Protein AF-A0A935BNU2-F1 (afdb_monomer_lite)

Sequence (116 aa):
MRRWRAWIPAIPSDRIGISMIDWAEREGVLKKGGTTIEATSGNTGIGLALVAAVRGYKCIFVLTEKASTEKVRYLKGLGADIVVCPAAAKPARLTTTLQPQNASLRKPQILLSRSI

Foldseek 3Di:
DCVCVVVQDPDPLLVVLVVVVVVCVVVVLADQQAEEEEEDLDCNLVSNLQVCLVRNYEYEYEYEPPRDPVVVVNSVVSVYHYHYDYPPDDPPPPPPDPPDDDDDPPDRSYDYDDDD

pLDDT: mean 73.92, std 19.52, range [28.72, 93.25]

Structure (mmCIF, N/CA/C/O backbone):
data_AF-A0A935BNU2-F1
#
_entry.id   AF-A0A935BNU2-F1
#
loop_
_atom_site.group_PDB
_atom_site.id
_atom_site.type_symbol
_atom_site.label_atom_id
_atom_site.label_alt_id
_atom_site.label_comp_id
_atom_site.label_asym_id
_atom_site.label_entity_id
_atom_site.label_seq_id
_atom_site.pdbx_PDB_ins_code
_atom_site.Cartn_x
_atom_site.Cartn_y
_atom_site.Cartn_z
_atom_site.occupancy
_atom_site.B_iso_or_equiv
_atom_site.auth_seq_id
_atom_site.auth_comp_id
_atom_site.auth_asym_id
_atom_site.auth_atom_id
_atom_site.pdbx_PDB_model_num
ATOM 1 N N . MET A 1 1 ? -6.380 5.181 21.228 1.00 46.03 1 MET A N 1
ATOM 2 C CA . MET A 1 1 ? -5.821 4.166 20.301 1.00 46.03 1 MET A CA 1
ATOM 3 C C . MET A 1 1 ? -4.625 4.742 19.529 1.00 46.03 1 MET A C 1
ATOM 5 O O . MET A 1 1 ? -4.833 5.391 18.518 1.00 46.03 1 MET A O 1
ATOM 9 N N . ARG A 1 2 ? -3.376 4.595 20.010 1.00 52.56 2 ARG A N 1
ATOM 10 C CA . ARG A 1 2 ? -2.149 4.998 19.262 1.00 52.56 2 ARG A CA 1
ATOM 11 C C . ARG A 1 2 ? -0.937 4.062 19.461 1.00 52.56 2 ARG A C 1
ATOM 13 O O . ARG A 1 2 ? 0.124 4.319 18.902 1.00 52.56 2 ARG A O 1
ATOM 20 N N . ARG A 1 3 ? -1.088 2.961 20.213 1.00 56.75 3 ARG A N 1
ATOM 21 C CA . ARG A 1 3 ? 0.022 2.110 20.700 1.00 56.75 3 ARG A CA 1
ATOM 22 C C . ARG A 1 3 ? 0.845 1.441 19.587 1.00 56.75 3 ARG A C 1
ATOM 24 O O . ARG A 1 3 ? 2.023 1.184 19.777 1.00 56.75 3 ARG A O 1
ATOM 31 N N . TRP A 1 4 ? 0.259 1.225 18.413 1.00 65.38 4 TRP A N 1
ATOM 32 C CA . TRP A 1 4 ? 0.903 0.573 17.267 1.00 65.38 4 TRP A CA 1
ATOM 33 C C . TRP A 1 4 ? 1.964 1.408 16.530 1.00 65.38 4 TRP A C 1
ATOM 35 O O . TRP A 1 4 ? 2.826 0.839 15.873 1.00 65.38 4 TRP A O 1
ATOM 45 N N . ARG A 1 5 ? 1.962 2.747 16.653 1.00 63.31 5 ARG A N 1
ATOM 46 C CA . ARG A 1 5 ? 2.889 3.615 15.899 1.00 63.31 5 ARG A CA 1
ATOM 47 C C . ARG A 1 5 ? 4.328 3.476 16.389 1.00 63.31 5 ARG A C 1
ATOM 49 O O . ARG A 1 5 ? 5.242 3.765 15.637 1.00 63.31 5 ARG A O 1
ATOM 56 N N . ALA A 1 6 ? 4.505 3.032 17.632 1.00 61.31 6 ALA A N 1
ATOM 57 C CA . ALA A 1 6 ? 5.809 2.774 18.227 1.00 61.31 6 ALA A CA 1
ATOM 58 C C . ALA A 1 6 ? 6.445 1.453 17.750 1.00 61.31 6 ALA A C 1
ATOM 60 O O . ALA A 1 6 ? 7.633 1.256 17.967 1.00 61.31 6 ALA A O 1
ATOM 61 N N . TRP A 1 7 ? 5.667 0.559 17.124 1.00 61.22 7 TRP A N 1
ATOM 62 C CA . TRP A 1 7 ? 6.123 -0.766 16.680 1.00 61.22 7 TRP A CA 1
ATOM 63 C C . TRP A 1 7 ? 6.452 -0.836 15.188 1.00 61.22 7 TRP A C 1
ATOM 65 O O . TRP A 1 7 ? 7.122 -1.768 14.755 1.00 61.22 7 TRP A O 1
ATOM 75 N N . ILE A 1 8 ? 5.989 0.137 14.402 1.00 60.75 8 ILE A N 1
ATOM 76 C CA . ILE A 1 8 ? 6.369 0.260 12.998 1.00 60.75 8 ILE A CA 1
ATOM 77 C C . ILE A 1 8 ? 7.779 0.878 12.950 1.00 60.75 8 ILE A C 1
ATOM 79 O O . ILE A 1 8 ? 7.966 1.957 13.524 1.00 60.75 8 ILE A O 1
ATOM 83 N N . PRO A 1 9 ? 8.772 0.206 12.336 1.00 58.66 9 PRO A N 1
ATOM 84 C CA . PRO A 1 9 ? 10.153 0.673 12.336 1.00 58.66 9 PRO A CA 1
ATOM 85 C C . PRO A 1 9 ? 10.297 2.083 11.741 1.00 58.66 9 PRO A C 1
ATOM 87 O O . PRO A 1 9 ? 9.528 2.542 10.906 1.00 58.66 9 PRO A O 1
ATOM 90 N N . ALA A 1 10 ? 11.303 2.825 12.202 1.00 56.97 10 ALA A N 1
ATOM 91 C CA . ALA A 1 10 ? 11.465 4.243 11.881 1.00 56.97 10 ALA A CA 1
ATOM 92 C C . ALA A 1 10 ? 12.119 4.506 10.509 1.00 56.97 10 ALA A C 1
ATOM 94 O O . ALA A 1 10 ? 12.803 5.521 10.352 1.00 56.97 10 ALA A O 1
ATOM 95 N N . ILE A 1 11 ? 11.931 3.630 9.515 1.00 61.97 11 ILE A N 1
ATOM 96 C CA . ILE A 1 11 ? 12.411 3.927 8.162 1.00 61.97 11 ILE A CA 1
ATOM 97 C C . ILE A 1 11 ? 11.546 5.050 7.555 1.00 61.97 11 ILE A C 1
ATOM 99 O O . ILE A 1 11 ? 10.332 5.071 7.769 1.00 61.97 11 ILE A O 1
ATOM 103 N N . PRO A 1 12 ? 12.122 6.019 6.815 1.00 67.25 12 PRO A N 1
ATOM 104 C CA . PRO A 1 12 ? 11.384 7.194 6.335 1.00 67.25 12 PRO A CA 1
ATOM 105 C C . PRO A 1 12 ? 10.088 6.866 5.579 1.00 67.25 12 PRO A C 1
ATOM 107 O O . PRO A 1 12 ? 9.089 7.571 5.721 1.00 67.25 12 PRO A O 1
ATOM 110 N N . SER A 1 13 ? 10.073 5.763 4.829 1.00 74.69 13 SER A N 1
ATOM 111 C CA . SER A 1 13 ? 8.911 5.312 4.060 1.00 74.69 13 SER A CA 1
ATOM 112 C C . SER A 1 13 ? 7.717 4.885 4.916 1.00 74.69 13 SER A C 1
ATOM 114 O O . SER A 1 13 ? 6.575 5.058 4.490 1.00 74.69 13 SER A O 1
ATOM 116 N N . ASP A 1 14 ? 7.944 4.416 6.140 1.00 77.50 14 ASP A N 1
ATOM 117 C CA . ASP A 1 14 ? 6.864 4.007 7.041 1.00 77.50 14 ASP A CA 1
ATOM 118 C C . ASP A 1 14 ? 6.091 5.226 7.557 1.00 77.50 14 ASP A C 1
ATOM 120 O O . ASP A 1 14 ? 4.862 5.214 7.661 1.00 77.50 14 ASP A O 1
ATOM 124 N N . ARG A 1 15 ? 6.798 6.339 7.791 1.00 82.88 15 ARG A N 1
ATOM 125 C CA . ARG A 1 15 ? 6.182 7.620 8.175 1.00 82.88 15 ARG A CA 1
ATOM 126 C C . ARG A 1 15 ? 5.316 8.194 7.055 1.00 82.88 15 ARG A C 1
ATOM 128 O O . ARG A 1 15 ? 4.264 8.772 7.339 1.00 82.88 15 ARG A O 1
ATOM 135 N N . ILE A 1 16 ? 5.740 8.010 5.803 1.00 84.75 16 ILE A N 1
ATOM 136 C CA . ILE A 1 16 ? 4.973 8.418 4.620 1.00 84.75 16 ILE A CA 1
ATOM 137 C C . ILE A 1 16 ? 3.675 7.606 4.542 1.00 84.75 16 ILE A C 1
ATOM 139 O O . ILE A 1 16 ? 2.599 8.199 4.484 1.00 84.75 16 ILE A O 1
ATOM 143 N N . GLY A 1 17 ? 3.757 6.274 4.655 1.00 86.50 17 GLY A N 1
ATOM 144 C CA . GLY A 1 17 ? 2.578 5.401 4.644 1.00 86.50 17 GLY A CA 1
ATOM 145 C C . GLY A 1 17 ? 1.563 5.754 5.738 1.00 86.50 17 GLY A C 1
ATOM 146 O O . GLY A 1 17 ? 0.367 5.854 5.465 1.00 86.50 17 GLY A O 1
ATOM 147 N N . ILE A 1 18 ? 2.034 6.029 6.962 1.00 90.00 18 ILE A N 1
ATOM 148 C CA . ILE A 1 18 ? 1.166 6.466 8.070 1.00 90.00 18 ILE A CA 1
ATOM 149 C C . ILE A 1 18 ? 0.462 7.779 7.719 1.00 90.00 18 ILE A C 1
ATOM 151 O O . ILE A 1 18 ? -0.749 7.882 7.900 1.00 90.00 18 ILE A O 1
ATOM 155 N N . SER A 1 19 ? 1.208 8.763 7.215 1.00 89.69 19 SER A N 1
ATOM 156 C CA . SER A 1 19 ? 0.680 10.105 6.942 1.00 89.69 19 SER A CA 1
ATOM 157 C C . SER A 1 19 ? -0.343 10.103 5.804 1.00 89.69 19 SER A C 1
ATOM 159 O O . SER A 1 19 ? -1.372 10.768 5.907 1.00 89.69 19 SER A O 1
ATOM 161 N N . MET A 1 20 ? -0.102 9.319 4.748 1.00 88.94 20 MET A N 1
ATOM 162 C CA . MET A 1 20 ? -1.027 9.185 3.616 1.00 88.94 20 MET A CA 1
ATOM 163 C C . MET A 1 20 ? -2.353 8.548 4.034 1.00 88.94 20 MET A C 1
ATOM 165 O O . MET A 1 20 ? -3.419 9.050 3.680 1.00 88.94 20 MET A O 1
ATOM 169 N N . ILE A 1 21 ? -2.293 7.463 4.812 1.00 90.44 21 ILE A N 1
ATOM 170 C CA . ILE A 1 21 ? -3.495 6.779 5.302 1.00 90.44 21 ILE A CA 1
ATOM 171 C C . ILE A 1 21 ? -4.240 7.647 6.318 1.00 90.44 21 ILE A C 1
ATOM 173 O O . ILE A 1 21 ? -5.457 7.757 6.228 1.00 90.44 21 ILE A O 1
ATOM 177 N N . ASP A 1 22 ? -3.532 8.309 7.239 1.00 91.94 22 ASP A N 1
ATOM 178 C CA . ASP A 1 22 ? -4.143 9.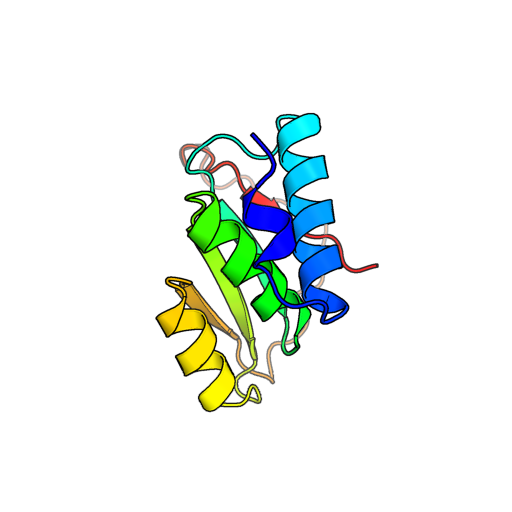235 8.202 1.00 91.94 22 ASP A CA 1
ATOM 179 C C . ASP A 1 22 ? -4.902 10.365 7.498 1.00 91.94 22 ASP A C 1
ATOM 181 O O . ASP A 1 22 ? -6.027 10.688 7.878 1.00 91.94 22 ASP A O 1
ATOM 185 N N . TRP A 1 23 ? -4.289 10.968 6.475 1.00 92.81 23 TRP A N 1
ATOM 186 C CA . TRP A 1 23 ? -4.942 11.999 5.678 1.00 92.81 23 TRP A CA 1
ATOM 187 C C . TRP A 1 23 ? -6.178 11.435 4.972 1.00 92.81 23 TRP A C 1
ATOM 189 O O . TRP A 1 23 ? -7.259 12.004 5.088 1.00 92.81 23 TRP A O 1
ATOM 199 N N . ALA A 1 24 ? -6.059 10.281 4.311 1.00 89.38 24 ALA A N 1
ATOM 200 C CA . ALA A 1 24 ? -7.170 9.691 3.571 1.00 89.38 24 ALA A CA 1
ATOM 201 C C . ALA A 1 24 ? -8.346 9.270 4.469 1.00 89.38 24 ALA A C 1
ATOM 203 O O . ALA A 1 24 ? -9.502 9.402 4.065 1.00 89.38 24 ALA A O 1
ATOM 204 N N . GLU A 1 25 ? -8.065 8.789 5.681 1.00 90.81 25 GLU A N 1
ATOM 205 C CA . GLU A 1 25 ? -9.078 8.523 6.708 1.00 90.81 25 GLU A CA 1
ATOM 206 C C . GLU A 1 25 ? -9.748 9.820 7.173 1.00 90.81 25 GLU A C 1
ATOM 208 O O . GLU A 1 25 ? -10.975 9.87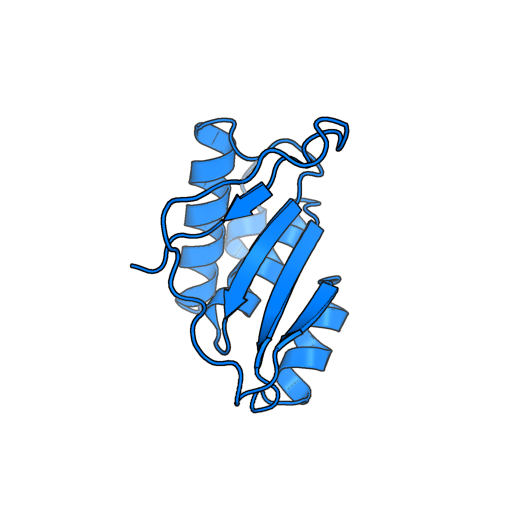8 7.260 1.00 90.81 25 GLU A O 1
ATOM 213 N N . ARG A 1 26 ? -8.959 10.873 7.440 1.00 93.19 26 ARG A N 1
ATOM 214 C CA . ARG A 1 26 ? -9.466 12.173 7.911 1.00 93.19 26 ARG A CA 1
ATOM 215 C C . ARG A 1 26 ? -10.382 12.840 6.891 1.00 93.19 26 ARG A C 1
ATOM 217 O O . ARG A 1 26 ? -11.425 13.362 7.266 1.00 93.19 26 ARG A O 1
ATOM 224 N N . GLU A 1 27 ? -10.005 12.803 5.619 1.00 91.31 27 GLU A N 1
ATOM 225 C CA . GLU A 1 27 ? -10.800 13.368 4.524 1.00 91.31 27 GLU A CA 1
ATOM 226 C C . GLU A 1 27 ? -11.970 12.447 4.110 1.00 91.31 27 GLU A C 1
ATOM 228 O O . GLU A 1 27 ? -12.726 12.762 3.193 1.00 91.31 27 GLU A O 1
ATOM 233 N N . GLY A 1 28 ? -12.124 11.275 4.743 1.00 89.19 28 GLY A N 1
ATOM 234 C CA . GLY A 1 28 ? -13.181 10.305 4.430 1.00 89.19 28 GLY A CA 1
ATOM 235 C C . GLY A 1 28 ? -13.030 9.619 3.065 1.00 89.19 28 GLY A C 1
ATOM 236 O O . GLY A 1 28 ? -13.920 8.874 2.636 1.00 89.19 28 GLY A O 1
ATOM 237 N N . VAL A 1 29 ? -11.900 9.842 2.387 1.00 91.31 29 VAL A N 1
ATOM 238 C CA . VAL A 1 29 ? -11.570 9.266 1.077 1.00 91.31 29 VAL A CA 1
ATOM 239 C C . VAL A 1 29 ? -11.232 7.785 1.200 1.00 91.31 29 VAL A C 1
ATOM 241 O O . VAL A 1 29 ? -11.476 7.041 0.255 1.00 91.31 29 VAL A O 1
ATOM 244 N N . LEU A 1 30 ? -10.749 7.333 2.357 1.00 88.19 30 LEU A N 1
ATOM 245 C CA . LEU A 1 30 ? -10.536 5.922 2.659 1.00 88.19 30 LEU A CA 1
ATOM 246 C C . LEU A 1 30 ? -11.466 5.484 3.795 1.00 88.19 30 LEU A C 1
ATOM 248 O O . LEU A 1 30 ? -11.342 5.930 4.932 1.00 88.19 30 LEU A O 1
ATOM 252 N N . LYS A 1 31 ? -12.413 4.599 3.478 1.00 89.56 31 LYS A N 1
ATOM 253 C CA . LYS A 1 31 ? -13.298 3.968 4.468 1.00 89.56 31 LYS A CA 1
ATOM 254 C C . LYS A 1 31 ? -12.707 2.654 4.959 1.00 89.56 31 LYS A C 1
ATOM 256 O O . LYS A 1 31 ? -11.902 2.034 4.269 1.00 89.56 31 LYS A O 1
ATOM 261 N N . LYS A 1 32 ? -13.159 2.196 6.129 1.00 87.38 32 LYS A N 1
ATOM 262 C CA . LYS A 1 32 ? -12.775 0.907 6.725 1.00 87.38 32 LYS A CA 1
ATOM 263 C C . LYS A 1 32 ? -12.927 -0.240 5.716 1.00 87.38 32 LYS A C 1
ATOM 265 O O . LYS A 1 32 ? -13.986 -0.386 5.111 1.00 87.38 32 LYS A O 1
ATOM 270 N N . GLY A 1 33 ? -11.875 -1.044 5.545 1.00 89.06 33 GLY A N 1
ATOM 271 C CA . GLY A 1 33 ? -11.842 -2.130 4.555 1.00 89.06 33 GLY A CA 1
ATOM 272 C C . GLY A 1 33 ? -11.696 -1.667 3.099 1.00 89.06 33 GLY A C 1
ATOM 273 O O . GLY A 1 33 ? -11.804 -2.485 2.185 1.00 89.06 33 GLY A O 1
ATOM 274 N N . GLY A 1 34 ? -11.469 -0.370 2.876 1.00 90.62 34 GLY A N 1
ATOM 275 C CA . GLY A 1 34 ? -11.199 0.218 1.569 1.00 90.62 34 GLY A CA 1
ATOM 276 C C . GLY A 1 34 ? -9.903 -0.290 0.940 1.00 90.62 34 GLY A C 1
ATOM 277 O O . GLY A 1 34 ? -9.153 -1.071 1.534 1.00 90.62 34 GLY A O 1
ATOM 278 N N . THR A 1 35 ? -9.658 0.135 -0.297 1.00 91.50 35 THR A N 1
ATOM 279 C CA . THR A 1 35 ? -8.520 -0.329 -1.096 1.00 91.50 35 THR A CA 1
ATOM 280 C C . THR A 1 35 ? -7.646 0.842 -1.508 1.00 91.50 35 THR A C 1
ATOM 282 O O . THR A 1 35 ? -8.125 1.814 -2.094 1.00 91.50 35 THR A O 1
ATOM 285 N N . THR A 1 36 ? -6.355 0.737 -1.221 1.00 89.50 36 THR A N 1
ATOM 286 C CA . THR A 1 36 ? -5.343 1.665 -1.717 1.00 89.50 36 THR A CA 1
ATOM 287 C C . THR A 1 36 ? -4.673 1.071 -2.946 1.00 89.50 36 THR A C 1
ATOM 289 O O . THR A 1 36 ? -4.428 -0.135 -3.021 1.00 89.50 36 THR A O 1
ATOM 292 N N . ILE A 1 37 ? -4.413 1.921 -3.936 1.00 89.88 37 ILE A N 1
ATOM 293 C CA . ILE A 1 37 ? -3.718 1.526 -5.158 1.00 89.88 37 ILE A CA 1
ATOM 294 C C . ILE A 1 37 ? -2.520 2.446 -5.319 1.00 89.88 37 ILE A C 1
ATOM 296 O O . ILE A 1 37 ? -2.686 3.666 -5.325 1.00 89.88 37 ILE A O 1
ATOM 300 N N . GLU A 1 38 ? -1.329 1.864 -5.446 1.00 87.12 38 GLU A N 1
ATOM 301 C CA . GLU A 1 38 ? -0.105 2.643 -5.606 1.00 87.12 38 GLU A CA 1
ATOM 302 C C . GLU A 1 38 ? 0.821 2.064 -6.674 1.00 87.12 38 GLU A C 1
ATOM 304 O O . GLU A 1 38 ? 1.099 0.864 -6.703 1.00 87.12 38 GLU A O 1
ATOM 309 N N . ALA A 1 39 ? 1.335 2.936 -7.539 1.00 84.69 39 ALA A N 1
ATOM 310 C CA . ALA A 1 39 ? 2.380 2.581 -8.489 1.00 84.69 39 ALA A CA 1
ATOM 311 C C . ALA A 1 39 ? 3.741 2.859 -7.852 1.00 84.69 39 ALA A C 1
ATOM 313 O O . ALA A 1 39 ? 4.068 3.995 -7.516 1.00 84.69 39 ALA A O 1
ATOM 314 N N . THR A 1 40 ? 4.551 1.824 -7.651 1.00 79.38 40 THR A N 1
ATOM 315 C CA . THR A 1 40 ? 5.833 1.988 -6.959 1.00 79.38 40 THR A CA 1
ATOM 316 C C . THR A 1 40 ? 6.844 0.939 -7.392 1.00 79.38 40 THR A C 1
ATOM 318 O O . THR A 1 40 ? 6.507 -0.087 -7.958 1.00 79.38 40 THR A O 1
ATOM 321 N N . SER A 1 41 ? 8.121 1.193 -7.155 1.00 65.88 41 SER A N 1
ATOM 322 C CA . SER A 1 41 ? 9.208 0.209 -7.287 1.00 65.88 41 SER A CA 1
ATOM 323 C C . SER A 1 41 ? 10.116 0.207 -6.046 1.00 65.88 41 SER A C 1
ATOM 325 O O . SER A 1 41 ? 11.130 -0.505 -5.977 1.00 65.88 41 SER A O 1
ATOM 327 N N . GLY A 1 42 ? 9.751 1.018 -5.046 1.00 69.69 42 GLY A N 1
ATOM 328 C CA . GLY A 1 42 ? 10.588 1.403 -3.918 1.00 69.69 42 GLY A CA 1
ATOM 329 C C . GLY A 1 42 ? 9.921 1.206 -2.559 1.00 69.69 42 GLY A C 1
ATOM 330 O O . GLY A 1 42 ? 8.867 0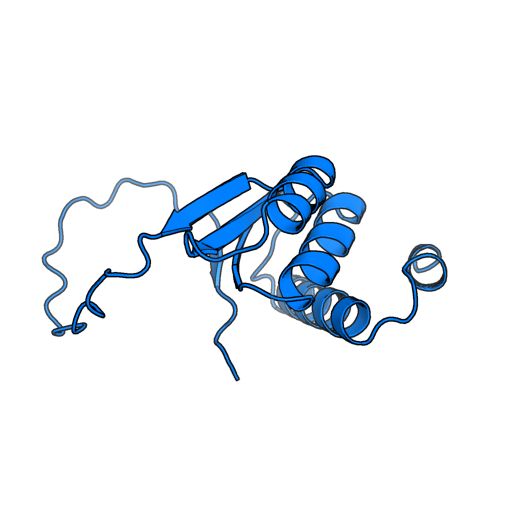.588 -2.426 1.00 69.69 42 GLY A O 1
ATOM 331 N N . ASN A 1 43 ? 10.569 1.752 -1.532 1.00 80.38 43 ASN A N 1
ATOM 332 C CA . ASN A 1 43 ? 10.229 1.519 -0.127 1.00 80.38 43 ASN A CA 1
ATOM 333 C C . ASN A 1 43 ? 8.901 2.165 0.300 1.00 80.38 43 ASN A C 1
ATOM 335 O O . ASN A 1 43 ? 8.305 1.739 1.285 1.00 80.38 43 ASN A O 1
ATOM 339 N N . THR A 1 44 ? 8.387 3.138 -0.459 1.00 81.19 44 THR A N 1
ATOM 340 C CA . THR A 1 44 ? 7.064 3.740 -0.219 1.00 81.19 44 THR A CA 1
ATOM 341 C C . THR A 1 44 ? 5.950 2.694 -0.259 1.00 81.19 44 THR A C 1
ATOM 343 O O . THR A 1 44 ? 5.069 2.711 0.598 1.00 81.19 44 THR A O 1
ATOM 346 N N . GLY A 1 45 ? 6.028 1.729 -1.184 1.00 84.88 45 GLY A N 1
ATOM 347 C CA . GLY A 1 45 ? 5.075 0.619 -1.234 1.00 84.88 45 GLY A CA 1
ATOM 348 C C . GLY A 1 45 ? 5.114 -0.252 0.016 1.00 84.88 45 GLY A C 1
ATOM 349 O O . GLY A 1 45 ? 4.073 -0.659 0.517 1.00 84.88 45 GLY A O 1
ATOM 350 N N . ILE A 1 46 ? 6.309 -0.476 0.565 1.00 87.88 46 ILE A N 1
ATOM 351 C CA . ILE A 1 46 ? 6.508 -1.273 1.781 1.00 87.88 46 ILE A CA 1
ATOM 352 C C . ILE A 1 46 ? 5.855 -0.592 2.988 1.00 87.88 46 ILE A C 1
ATOM 354 O O . ILE A 1 46 ? 5.053 -1.222 3.676 1.00 87.88 46 ILE A O 1
ATOM 358 N N . GLY A 1 47 ? 6.131 0.697 3.200 1.00 88.75 47 GLY A N 1
ATOM 359 C CA . GLY A 1 47 ? 5.542 1.442 4.315 1.00 88.75 47 GLY A CA 1
ATOM 360 C C . GLY A 1 47 ? 4.017 1.517 4.226 1.00 88.75 47 GLY A C 1
ATOM 361 O O . GLY A 1 47 ? 3.319 1.325 5.223 1.00 88.75 47 GLY A O 1
ATOM 362 N N . LEU A 1 48 ? 3.475 1.718 3.019 1.00 89.38 48 LEU A N 1
ATOM 363 C CA . LEU A 1 48 ? 2.028 1.723 2.801 1.00 89.38 48 LEU A CA 1
ATOM 364 C C . LEU A 1 48 ? 1.402 0.337 3.032 1.00 89.38 48 LEU A C 1
ATOM 366 O O . LEU A 1 48 ? 0.359 0.246 3.679 1.00 89.38 48 LEU A O 1
ATOM 370 N N . ALA A 1 49 ? 2.044 -0.735 2.554 1.00 90.00 49 ALA A N 1
ATOM 371 C CA . ALA A 1 49 ? 1.591 -2.113 2.747 1.00 90.00 49 ALA A CA 1
ATOM 372 C C . ALA A 1 49 ? 1.524 -2.486 4.229 1.00 90.00 49 ALA A C 1
ATOM 374 O O . ALA A 1 49 ? 0.533 -3.058 4.679 1.00 90.00 49 ALA A O 1
ATOM 375 N N . LEU A 1 50 ? 2.547 -2.111 4.999 1.00 90.06 50 LEU A N 1
ATOM 376 C CA . LEU A 1 50 ? 2.613 -2.396 6.427 1.00 90.06 50 LEU A CA 1
ATOM 377 C C . LEU A 1 50 ? 1.476 -1.700 7.189 1.00 90.06 50 LEU A C 1
ATOM 379 O O . LEU A 1 50 ? 0.778 -2.322 7.991 1.00 90.06 50 LEU A O 1
ATOM 383 N N . VAL A 1 51 ? 1.250 -0.412 6.913 1.00 90.62 51 VAL A N 1
ATOM 384 C CA . VAL A 1 51 ? 0.170 0.354 7.555 1.00 90.62 51 VAL A CA 1
ATOM 385 C C . VAL A 1 51 ? -1.198 -0.196 7.163 1.00 90.62 51 VAL A C 1
ATOM 387 O O . VAL A 1 51 ? -2.073 -0.322 8.021 1.00 90.62 51 VAL A O 1
ATOM 390 N N . ALA A 1 52 ? -1.384 -0.556 5.894 1.00 90.75 52 ALA A N 1
ATOM 391 C CA . ALA A 1 52 ? -2.621 -1.152 5.418 1.00 90.75 52 ALA A CA 1
ATOM 392 C C . ALA A 1 52 ? -2.906 -2.511 6.065 1.00 90.75 52 ALA A C 1
ATOM 394 O O . ALA A 1 52 ? -4.025 -2.721 6.530 1.00 90.75 52 ALA A O 1
ATOM 395 N N . ALA A 1 53 ? -1.901 -3.382 6.188 1.00 90.69 53 ALA A N 1
ATOM 396 C CA . ALA A 1 53 ? -2.034 -4.678 6.849 1.00 90.69 53 ALA A CA 1
ATOM 397 C C . ALA A 1 53 ? -2.463 -4.523 8.317 1.00 90.69 53 ALA A C 1
ATOM 399 O O . ALA A 1 53 ? -3.389 -5.191 8.775 1.00 90.69 53 ALA A O 1
ATOM 400 N N . VAL A 1 54 ? -1.853 -3.580 9.043 1.00 90.62 54 VAL A N 1
ATOM 401 C CA . VAL A 1 54 ? -2.189 -3.305 10.451 1.00 90.62 54 VAL A CA 1
ATOM 402 C C . VAL A 1 54 ? -3.585 -2.689 10.606 1.00 90.62 54 VAL A C 1
ATOM 404 O O . VAL A 1 54 ? -4.276 -2.968 11.588 1.00 90.62 54 VAL A O 1
ATOM 407 N N . ARG A 1 55 ? -4.018 -1.842 9.663 1.00 89.44 55 ARG A N 1
ATOM 408 C CA . ARG A 1 55 ? -5.317 -1.144 9.727 1.00 89.44 55 ARG A CA 1
ATOM 409 C C . ARG A 1 55 ? -6.465 -1.875 9.026 1.00 89.44 55 ARG A C 1
ATOM 411 O O . ARG A 1 55 ? -7.608 -1.431 9.121 1.00 89.44 55 ARG A O 1
ATOM 418 N N . GLY A 1 56 ? -6.190 -3.001 8.370 1.00 90.75 56 GLY A N 1
ATOM 419 C CA . GLY A 1 56 ? -7.196 -3.803 7.674 1.00 90.75 56 GLY A CA 1
ATOM 420 C C . GLY A 1 56 ? -7.661 -3.195 6.348 1.00 90.75 56 GLY A C 1
ATOM 421 O O . GLY A 1 56 ? -8.840 -3.301 6.005 1.00 90.75 56 GLY A O 1
ATOM 422 N N . TYR A 1 57 ? -6.758 -2.541 5.617 1.00 93.25 57 TYR A N 1
ATOM 423 C CA . TYR A 1 57 ? -6.994 -2.093 4.244 1.00 93.25 57 TYR A CA 1
ATOM 424 C C . TYR A 1 57 ? -6.427 -3.091 3.241 1.00 93.25 57 TYR A C 1
ATOM 426 O O . TYR A 1 57 ? -5.441 -3.773 3.512 1.00 93.25 57 TYR A O 1
ATOM 434 N N . LYS A 1 58 ? -7.040 -3.144 2.058 1.00 92.25 58 LYS A N 1
ATOM 435 C CA . LYS A 1 58 ? -6.483 -3.876 0.917 1.00 92.25 58 LYS A CA 1
ATOM 436 C C . LYS A 1 58 ? -5.491 -2.978 0.184 1.00 92.25 58 LYS A C 1
ATOM 438 O O . LYS A 1 58 ? -5.780 -1.800 -0.010 1.00 92.25 58 LYS A O 1
ATOM 443 N N . CYS A 1 59 ? -4.377 -3.541 -0.266 1.00 91.31 59 CYS A N 1
ATOM 444 C CA . CYS A 1 59 ? -3.394 -2.837 -1.084 1.00 91.31 59 CYS A CA 1
ATOM 445 C C . CYS A 1 59 ? -3.244 -3.519 -2.434 1.00 91.31 59 CYS A C 1
ATOM 447 O O . CYS A 1 59 ? -3.071 -4.735 -2.487 1.00 91.31 59 CYS A O 1
ATOM 449 N N . ILE A 1 60 ? -3.221 -2.720 -3.496 1.00 91.69 60 ILE A N 1
ATOM 450 C CA . ILE A 1 60 ? -2.827 -3.155 -4.833 1.00 91.69 60 ILE A CA 1
ATOM 451 C C . ILE A 1 60 ? -1.605 -2.335 -5.244 1.00 91.69 60 ILE A C 1
ATOM 453 O O . ILE A 1 60 ? -1.684 -1.108 -5.333 1.00 91.69 60 ILE A O 1
ATOM 457 N N . PHE A 1 61 ? -0.482 -2.996 -5.515 1.00 91.12 61 PHE A N 1
ATOM 458 C CA . PHE A 1 61 ? 0.712 -2.337 -6.037 1.00 91.12 61 PHE A CA 1
ATOM 459 C C . PHE A 1 61 ? 0.904 -2.624 -7.511 1.00 91.12 61 PHE A C 1
ATOM 461 O O . PHE A 1 61 ? 0.898 -3.777 -7.943 1.00 91.12 61 PHE A O 1
ATOM 468 N N . VAL A 1 62 ? 1.135 -1.560 -8.270 1.00 89.44 62 VAL A N 1
ATOM 469 C CA . VAL A 1 62 ? 1.523 -1.642 -9.672 1.00 89.44 62 VAL A CA 1
ATOM 470 C C . VAL A 1 62 ? 3.042 -1.522 -9.749 1.00 89.44 62 VAL A C 1
ATOM 472 O O . VAL A 1 62 ? 3.605 -0.473 -9.433 1.00 89.44 62 VAL A O 1
ATOM 475 N N . LEU A 1 63 ? 3.708 -2.611 -10.131 1.00 87.62 63 LEU A N 1
ATOM 476 C CA . LEU A 1 63 ? 5.164 -2.710 -10.249 1.00 87.62 63 LEU A CA 1
ATOM 477 C C . LEU A 1 63 ? 5.553 -2.906 -11.719 1.00 87.62 63 LEU A C 1
ATOM 479 O O . LEU A 1 63 ? 4.777 -3.446 -12.502 1.00 87.62 63 LEU A O 1
ATOM 483 N N . THR A 1 64 ? 6.770 -2.533 -12.107 1.00 85.06 64 THR A N 1
ATOM 484 C CA . THR A 1 64 ? 7.313 -2.919 -13.421 1.00 85.06 64 THR A CA 1
ATOM 485 C C . THR A 1 64 ? 7.946 -4.306 -13.365 1.00 85.06 64 THR A C 1
ATOM 487 O O . THR A 1 64 ? 8.372 -4.755 -12.302 1.00 85.06 64 THR A O 1
ATOM 490 N N . GLU A 1 65 ? 8.090 -4.969 -14.513 1.00 82.56 65 GLU A N 1
ATOM 491 C CA . GLU A 1 65 ? 8.810 -6.256 -14.620 1.00 82.56 65 GLU A CA 1
ATOM 492 C C . GLU A 1 65 ? 10.253 -6.203 -14.088 1.00 82.56 65 GLU A C 1
ATOM 494 O O . GLU A 1 65 ? 10.802 -7.219 -13.674 1.00 82.56 65 GLU A O 1
ATOM 499 N N . LYS A 1 66 ? 10.870 -5.014 -14.061 1.00 81.25 66 LYS A N 1
ATOM 500 C CA . LYS A 1 66 ? 12.228 -4.800 -13.535 1.00 81.25 66 LYS A CA 1
ATOM 501 C C . LYS A 1 66 ? 12.291 -4.774 -12.003 1.00 81.25 66 LYS A C 1
ATOM 503 O O . LYS A 1 66 ? 13.382 -4.675 -11.443 1.00 81.25 66 LYS A O 1
ATOM 508 N N . ALA A 1 67 ? 11.151 -4.787 -11.313 1.00 83.12 67 ALA A N 1
ATOM 509 C CA . ALA A 1 67 ? 11.127 -4.787 -9.858 1.00 83.12 67 ALA A CA 1
ATOM 510 C C . ALA A 1 67 ? 11.730 -6.090 -9.303 1.00 83.12 67 ALA A C 1
ATOM 512 O O . ALA A 1 67 ? 11.463 -7.178 -9.806 1.00 83.12 67 ALA A O 1
ATOM 513 N N . SER A 1 68 ? 12.528 -5.979 -8.234 1.00 85.50 68 SER A N 1
ATOM 514 C CA . SER A 1 68 ? 13.134 -7.149 -7.584 1.00 85.50 68 SER A CA 1
ATOM 515 C C . SER A 1 68 ? 12.065 -8.140 -7.114 1.00 85.50 68 SER A C 1
ATOM 517 O O . SER A 1 68 ? 11.085 -7.760 -6.464 1.00 85.50 68 SER A O 1
ATOM 519 N N . THR A 1 69 ? 12.290 -9.424 -7.388 1.00 86.88 69 THR A N 1
ATOM 520 C CA . THR A 1 69 ? 11.412 -10.527 -6.975 1.00 86.88 69 THR A CA 1
ATOM 521 C C . THR A 1 69 ? 11.273 -10.626 -5.457 1.00 86.88 69 THR A C 1
ATOM 523 O O . THR A 1 69 ? 10.202 -10.985 -4.965 1.00 86.88 69 THR A O 1
ATOM 526 N N . GLU A 1 70 ? 12.305 -10.250 -4.699 1.00 87.81 70 GLU A N 1
ATOM 527 C CA . GLU A 1 70 ? 12.266 -10.196 -3.234 1.00 87.81 70 GLU A CA 1
ATOM 528 C C . GLU A 1 70 ? 11.231 -9.187 -2.743 1.00 87.81 70 GLU A C 1
ATOM 530 O O . GLU A 1 70 ? 10.449 -9.489 -1.844 1.00 87.81 70 GLU A O 1
ATOM 535 N N . LYS A 1 71 ? 11.150 -8.020 -3.392 1.00 83.44 71 LYS A N 1
ATOM 536 C CA . LYS A 1 71 ? 10.154 -6.995 -3.054 1.00 83.44 71 LYS A CA 1
ATOM 537 C C . LYS A 1 71 ? 8.742 -7.471 -3.364 1.00 83.44 71 LYS A C 1
ATOM 539 O O . LYS A 1 71 ? 7.843 -7.268 -2.555 1.00 83.44 71 LYS A O 1
ATOM 544 N N . VAL A 1 72 ? 8.549 -8.143 -4.501 1.00 88.75 72 VAL A N 1
ATOM 545 C CA . VAL A 1 72 ? 7.251 -8.741 -4.855 1.00 88.75 72 VAL A CA 1
ATOM 546 C C . VAL A 1 72 ? 6.823 -9.741 -3.784 1.00 88.75 72 VAL A C 1
ATOM 548 O O . VAL A 1 72 ? 5.687 -9.695 -3.319 1.00 88.75 72 VAL A O 1
ATOM 551 N N . ARG A 1 73 ? 7.733 -10.631 -3.371 1.00 90.12 73 ARG A N 1
ATOM 552 C CA . ARG A 1 73 ? 7.466 -11.626 -2.323 1.00 90.12 73 ARG A CA 1
ATOM 553 C C . ARG A 1 73 ? 7.164 -10.967 -0.982 1.00 90.12 73 ARG A C 1
ATOM 555 O O . ARG A 1 73 ? 6.215 -11.373 -0.324 1.00 90.12 73 ARG A O 1
ATOM 562 N N . TYR A 1 74 ? 7.921 -9.937 -0.615 1.00 89.50 74 TYR A N 1
ATOM 563 C CA . TYR A 1 74 ? 7.722 -9.199 0.627 1.00 89.50 74 TYR A CA 1
ATOM 564 C C . TYR A 1 74 ? 6.345 -8.519 0.672 1.00 89.50 74 TYR A C 1
ATOM 566 O O . TYR A 1 74 ? 5.590 -8.719 1.619 1.00 89.50 74 TYR A O 1
ATOM 574 N N . LEU A 1 75 ? 5.968 -7.790 -0.384 1.00 89.31 75 LEU A N 1
ATOM 575 C CA . LEU A 1 75 ? 4.660 -7.129 -0.470 1.00 89.31 75 LEU A CA 1
ATOM 576 C C . LEU A 1 75 ? 3.501 -8.136 -0.474 1.00 89.31 75 LEU A C 1
ATOM 578 O O . LEU A 1 75 ? 2.507 -7.925 0.218 1.00 89.31 75 LEU A O 1
ATOM 582 N N . LYS A 1 76 ? 3.644 -9.261 -1.187 1.00 90.38 76 LYS A N 1
ATOM 583 C CA . LYS A 1 76 ? 2.660 -10.356 -1.144 1.00 90.38 76 LYS A CA 1
ATOM 584 C C . LYS A 1 76 ? 2.546 -10.974 0.249 1.00 90.38 76 LYS A C 1
ATOM 586 O O . LYS A 1 76 ? 1.441 -11.265 0.689 1.00 90.38 76 LYS A O 1
ATOM 591 N N . GLY A 1 77 ? 3.664 -11.134 0.959 1.00 90.06 77 GLY A N 1
ATOM 592 C CA . GLY A 1 77 ? 3.686 -11.613 2.345 1.00 90.06 77 GLY A CA 1
ATOM 593 C C . GLY A 1 77 ? 2.954 -10.683 3.317 1.00 90.06 77 GLY A C 1
ATOM 594 O O . GLY A 1 77 ? 2.372 -11.155 4.288 1.00 90.06 77 GLY A O 1
ATOM 595 N N . LEU A 1 78 ? 2.912 -9.380 3.021 1.00 89.19 78 LEU A N 1
ATOM 596 C CA . LEU A 1 78 ? 2.107 -8.393 3.751 1.00 89.19 78 LEU A CA 1
ATOM 597 C C . LEU A 1 78 ? 0.622 -8.376 3.339 1.00 89.19 78 LEU A C 1
ATOM 599 O O . LEU A 1 78 ? -0.144 -7.572 3.866 1.00 89.19 78 LEU A O 1
ATOM 603 N N . GLY A 1 79 ? 0.199 -9.247 2.418 1.00 88.44 79 GLY A N 1
ATOM 604 C CA . GLY A 1 79 ? -1.189 -9.346 1.961 1.00 88.44 79 GLY A CA 1
ATOM 605 C C . GLY A 1 79 ? -1.563 -8.369 0.845 1.00 88.44 79 GLY A C 1
ATOM 606 O O . GLY A 1 79 ? -2.747 -8.097 0.657 1.00 88.44 79 GLY A O 1
ATOM 607 N N . ALA A 1 80 ? -0.582 -7.822 0.120 1.00 90.94 80 ALA A N 1
ATOM 608 C CA . ALA A 1 80 ? -0.847 -6.948 -1.016 1.00 90.94 80 ALA A CA 1
ATOM 609 C C . ALA A 1 80 ? -0.978 -7.716 -2.340 1.00 90.94 80 ALA A C 1
ATOM 611 O O . ALA A 1 80 ? -0.204 -8.634 -2.631 1.00 90.94 80 ALA A O 1
ATOM 612 N N . ASP A 1 81 ? -1.905 -7.263 -3.180 1.00 91.56 81 ASP A N 1
ATOM 613 C CA . ASP A 1 81 ? -2.039 -7.709 -4.561 1.00 91.56 81 ASP A CA 1
ATOM 614 C C . ASP A 1 81 ? -1.032 -6.977 -5.450 1.00 91.56 81 ASP A C 1
ATOM 616 O O . ASP A 1 81 ? -0.795 -5.779 -5.292 1.00 91.56 81 ASP A O 1
ATOM 620 N N . ILE A 1 82 ? -0.433 -7.689 -6.406 1.00 90.00 82 ILE A N 1
ATOM 621 C CA . ILE A 1 82 ? 0.597 -7.137 -7.292 1.00 90.00 82 ILE A CA 1
ATOM 622 C C . ILE A 1 82 ? 0.134 -7.217 -8.739 1.00 90.00 82 ILE A C 1
ATOM 624 O O . ILE A 1 82 ? -0.101 -8.306 -9.263 1.00 90.00 82 ILE A O 1
ATOM 628 N N . VAL A 1 83 ? 0.091 -6.063 -9.394 1.00 89.19 83 VAL A N 1
ATOM 629 C CA . VAL A 1 83 ? -0.094 -5.928 -10.837 1.00 89.19 83 VAL A CA 1
ATOM 630 C C . VAL A 1 83 ? 1.262 -5.611 -11.451 1.00 89.19 83 VAL A C 1
ATOM 632 O O . VAL A 1 83 ? 1.905 -4.633 -11.077 1.00 89.19 83 VAL A O 1
ATOM 635 N N . VAL A 1 84 ? 1.714 -6.443 -12.385 1.00 85.62 84 VAL A N 1
ATOM 636 C CA . VAL A 1 84 ? 2.977 -6.216 -13.093 1.00 85.62 84 VAL A CA 1
ATOM 637 C C . VAL A 1 84 ? 2.680 -5.547 -14.429 1.00 85.62 84 VAL A C 1
ATOM 639 O O . VAL A 1 84 ? 1.944 -6.087 -15.251 1.00 85.62 84 VAL A O 1
ATOM 642 N N . CYS A 1 85 ? 3.257 -4.369 -14.643 1.00 83.12 85 CYS A N 1
ATOM 643 C CA . CYS A 1 85 ? 3.215 -3.658 -15.910 1.00 83.12 85 CYS A CA 1
ATOM 644 C C . CYS A 1 85 ? 4.487 -3.938 -16.728 1.00 83.12 85 CYS A C 1
ATOM 646 O O . CYS A 1 85 ? 5.599 -3.783 -16.202 1.00 83.12 85 CYS A O 1
ATOM 648 N N . PRO A 1 86 ? 4.351 -4.279 -18.023 1.00 79.94 86 PRO A N 1
ATOM 649 C CA . PRO A 1 86 ? 5.490 -4.432 -18.917 1.00 79.94 86 PRO A CA 1
ATOM 650 C C . PRO A 1 86 ? 6.316 -3.148 -18.987 1.00 79.94 86 PRO A C 1
ATOM 652 O O . PRO A 1 86 ? 5.769 -2.055 -19.149 1.00 79.94 86 PRO A O 1
ATOM 655 N N . ALA A 1 87 ? 7.644 -3.261 -18.910 1.00 67.19 87 ALA A N 1
ATOM 656 C CA . ALA A 1 87 ? 8.524 -2.085 -18.907 1.00 67.19 87 ALA A CA 1
ATOM 657 C C . ALA A 1 87 ? 8.486 -1.288 -20.230 1.00 67.19 87 ALA A C 1
ATOM 659 O O . ALA A 1 87 ? 8.863 -0.120 -20.257 1.00 67.19 87 ALA A O 1
ATOM 660 N N . ALA A 1 88 ? 8.027 -1.916 -21.316 1.00 65.44 88 ALA A N 1
ATOM 661 C CA . ALA A 1 88 ? 7.882 -1.317 -22.642 1.00 65.44 88 ALA A CA 1
ATOM 662 C C . ALA A 1 88 ? 6.513 -0.647 -22.878 1.00 65.44 88 ALA 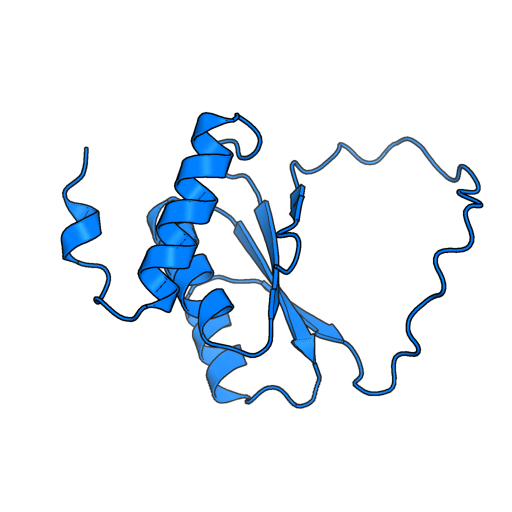A C 1
ATOM 664 O O . ALA A 1 88 ? 6.214 -0.245 -24.006 1.00 65.44 88 ALA A O 1
ATOM 665 N N . ALA A 1 89 ? 5.663 -0.534 -21.850 1.00 61.75 89 ALA A N 1
ATOM 666 C CA . ALA A 1 89 ? 4.382 0.149 -21.976 1.00 61.75 89 ALA A CA 1
ATOM 667 C C . ALA A 1 89 ? 4.605 1.621 -22.368 1.00 61.75 89 ALA A C 1
ATOM 669 O O . ALA A 1 89 ? 5.171 2.409 -21.609 1.00 61.75 89 ALA A O 1
ATOM 670 N N . LYS A 1 90 ? 4.161 2.001 -23.573 1.00 59.16 90 LYS A N 1
ATOM 671 C CA . LYS A 1 90 ? 4.145 3.405 -23.999 1.00 59.16 90 LYS A CA 1
ATOM 672 C C . LYS A 1 90 ? 3.206 4.172 -23.062 1.00 59.16 90 LYS A C 1
ATOM 674 O O . LYS A 1 90 ? 2.099 3.681 -22.829 1.00 59.16 90 LYS A O 1
ATOM 679 N N . PRO A 1 91 ? 3.590 5.356 -22.546 1.00 58.41 91 PRO A N 1
ATOM 680 C CA . PRO A 1 91 ? 2.665 6.173 -21.779 1.00 58.41 91 PRO A CA 1
ATOM 681 C C . PRO A 1 91 ? 1.455 6.458 -22.666 1.00 58.41 91 PRO A C 1
ATOM 683 O O . PRO A 1 91 ? 1.583 7.055 -23.739 1.00 58.41 91 PRO A O 1
ATOM 686 N N . ALA A 1 92 ? 0.288 5.969 -22.251 1.00 57.38 92 ALA A N 1
ATOM 687 C CA . ALA A 1 92 ? -0.948 6.294 -22.931 1.00 57.38 92 ALA A CA 1
ATOM 688 C C . ALA A 1 92 ? -1.117 7.810 -22.827 1.00 57.38 92 ALA A C 1
ATOM 690 O O . ALA A 1 92 ? -1.253 8.361 -21.733 1.00 57.38 92 ALA A O 1
ATOM 691 N N . ARG A 1 93 ? -1.053 8.502 -23.967 1.00 42.09 93 ARG A N 1
ATOM 692 C CA . ARG A 1 93 ? -1.449 9.903 -24.035 1.00 42.09 93 ARG A CA 1
ATOM 693 C C . ARG A 1 93 ? -2.915 9.929 -23.614 1.00 42.09 93 ARG A C 1
ATOM 695 O O . ARG A 1 93 ? -3.751 9.354 -24.305 1.00 42.09 93 ARG A O 1
ATOM 702 N N . LEU A 1 94 ? -3.213 10.549 -22.473 1.00 44.22 94 LEU A N 1
ATOM 703 C CA . LEU A 1 94 ? -4.583 10.859 -22.078 1.00 44.22 94 LEU A CA 1
ATOM 704 C C . LEU A 1 94 ? -5.099 11.927 -23.046 1.00 44.22 94 LEU A C 1
ATOM 706 O O . LEU A 1 94 ? -5.097 13.116 -22.746 1.00 44.22 94 LEU A O 1
ATOM 710 N N . THR A 1 95 ? -5.466 11.522 -24.258 1.00 40.47 95 THR A N 1
ATOM 711 C CA . THR A 1 95 ? -6.292 12.350 -25.126 1.00 40.47 95 THR A CA 1
ATOM 712 C C . THR A 1 95 ? -7.645 12.415 -24.438 1.00 40.47 95 THR A C 1
ATOM 714 O O . THR A 1 95 ? -8.250 11.379 -24.166 1.00 40.47 95 THR A O 1
ATOM 717 N N . THR A 1 96 ? -8.078 13.620 -24.077 1.00 46.53 96 THR A N 1
ATOM 718 C CA . THR A 1 96 ? -9.355 13.911 -23.418 1.00 46.53 96 THR A CA 1
ATOM 719 C C . THR A 1 96 ? -10.519 13.514 -24.323 1.00 46.53 96 THR A C 1
ATOM 721 O O . THR A 1 96 ? -11.146 14.336 -24.981 1.00 46.53 96 THR A O 1
ATOM 724 N N . THR A 1 97 ? -10.795 12.223 -24.418 1.00 39.84 97 THR A N 1
ATOM 725 C CA . THR A 1 97 ? -11.994 11.685 -25.049 1.00 39.84 97 THR A CA 1
ATOM 726 C C . THR A 1 97 ? -12.373 10.452 -24.253 1.00 39.84 97 THR A C 1
ATOM 728 O O . THR A 1 97 ? -12.128 9.315 -24.642 1.00 39.84 97 THR A O 1
ATOM 731 N N . LEU A 1 98 ? -12.932 10.695 -23.066 1.00 42.94 98 LEU A N 1
ATOM 732 C CA . LEU A 1 98 ? -13.720 9.683 -22.381 1.00 42.94 98 LEU A CA 1
ATOM 733 C C . LEU A 1 98 ? -14.897 9.353 -23.304 1.00 42.94 98 LEU A C 1
ATOM 735 O O . LEU A 1 98 ? -15.877 10.092 -23.349 1.00 42.94 98 LEU A O 1
ATOM 739 N N . GLN A 1 99 ? -14.793 8.272 -24.073 1.00 36.09 99 GLN A N 1
ATOM 740 C CA . GLN A 1 99 ? -15.981 7.645 -24.635 1.00 36.09 99 GLN A CA 1
ATOM 741 C C . GLN A 1 99 ? -16.734 6.986 -23.471 1.00 36.09 99 GLN A C 1
ATOM 743 O O . GLN A 1 99 ? -16.136 6.193 -22.737 1.00 36.09 99 GLN A O 1
ATOM 748 N N . PRO A 1 100 ? -18.016 7.320 -23.253 1.00 43.91 100 PRO A N 1
ATOM 749 C CA . PRO A 1 100 ? -18.781 6.767 -22.151 1.00 43.91 100 PRO A CA 1
ATOM 750 C C . PRO A 1 100 ? -19.139 5.321 -22.490 1.00 43.91 100 PRO A C 1
ATOM 752 O O . PRO A 1 100 ? -20.089 5.062 -23.221 1.00 43.91 100 PRO A O 1
ATOM 755 N N . GLN A 1 101 ? -18.370 4.371 -21.966 1.00 43.81 101 GLN A N 1
ATOM 756 C CA . GLN A 1 101 ? -18.720 2.958 -22.030 1.00 43.81 101 GLN A CA 1
ATOM 757 C C . GLN A 1 101 ? -18.927 2.440 -20.601 1.00 43.81 101 GLN A C 1
ATOM 759 O O . GLN A 1 101 ? -17.985 2.182 -19.858 1.00 43.81 101 GLN A O 1
ATOM 764 N N . ASN A 1 102 ? -20.210 2.313 -20.255 1.00 35.69 102 ASN A N 1
ATOM 765 C CA . ASN A 1 102 ? -20.784 1.460 -19.209 1.00 35.69 102 ASN A CA 1
ATOM 766 C C . ASN A 1 102 ? -20.635 1.914 -17.744 1.00 35.69 102 ASN A C 1
ATOM 768 O O . ASN A 1 102 ? -19.810 1.448 -16.958 1.00 35.69 102 ASN A O 1
ATOM 772 N N . ALA A 1 103 ? -21.585 2.764 -17.349 1.00 43.59 103 ALA A N 1
ATOM 773 C CA . ALA A 1 103 ? -21.936 3.075 -15.971 1.00 43.59 103 ALA A CA 1
ATOM 774 C C . ALA A 1 103 ? -22.630 1.879 -15.281 1.00 43.59 103 ALA A C 1
ATOM 776 O O . ALA A 1 103 ? -23.851 1.785 -15.270 1.00 43.59 103 ALA A O 1
ATOM 777 N N . SER A 1 104 ? -21.866 0.951 -14.697 1.00 39.78 104 SER A N 1
ATOM 778 C CA . SER A 1 104 ? -22.420 -0.050 -13.757 1.00 39.78 104 SER A CA 1
ATOM 779 C C . SER A 1 104 ? -21.412 -0.612 -12.743 1.00 39.78 104 SER A C 1
ATOM 781 O O . SER A 1 104 ? -21.780 -1.414 -11.882 1.00 39.78 104 SER A O 1
ATOM 783 N N . LEU A 1 105 ? -20.141 -0.210 -12.773 1.00 46.25 105 LEU A N 1
ATOM 784 C CA . LEU A 1 105 ? -19.187 -0.671 -11.766 1.00 46.25 105 LEU A CA 1
ATOM 785 C C . LEU A 1 105 ? -19.469 0.065 -10.451 1.00 46.25 105 LEU A C 1
ATOM 787 O O . LEU A 1 105 ? -19.271 1.278 -10.361 1.00 46.25 105 LEU A O 1
ATOM 791 N N . ARG A 1 106 ? -19.957 -0.663 -9.432 1.00 39.72 106 ARG A N 1
ATOM 792 C CA . ARG A 1 106 ? -20.000 -0.181 -8.041 1.00 39.72 106 ARG A CA 1
ATOM 793 C C . ARG A 1 106 ? -18.617 0.371 -7.728 1.00 39.72 106 ARG A C 1
ATOM 795 O O . ARG A 1 106 ? -17.680 -0.413 -7.644 1.00 39.72 106 ARG A O 1
ATOM 802 N N . LYS A 1 107 ? -18.487 1.698 -7.634 1.00 36.81 107 LYS A N 1
ATOM 803 C CA . LYS A 1 107 ? -17.188 2.365 -7.496 1.00 36.81 107 LYS A CA 1
ATOM 804 C C . LYS A 1 107 ? -16.476 1.781 -6.271 1.00 36.81 107 LYS A C 1
ATOM 806 O O . LYS A 1 107 ? -16.924 2.056 -5.155 1.00 36.81 107 LYS A O 1
ATOM 811 N N . PRO A 1 108 ? -15.404 0.983 -6.437 1.00 43.53 108 PRO A N 1
ATOM 812 C CA . PRO A 1 108 ? -14.538 0.706 -5.312 1.00 43.53 108 PRO A CA 1
ATOM 813 C C . PRO A 1 108 ? -13.959 2.057 -4.900 1.00 43.53 108 PRO A C 1
ATOM 815 O O . PRO A 1 108 ? -13.609 2.883 -5.745 1.00 43.53 108 PRO A O 1
ATOM 818 N N . GLN A 1 109 ? -13.940 2.331 -3.603 1.00 53.28 109 GLN A N 1
ATOM 819 C CA . GLN A 1 109 ? -13.380 3.570 -3.093 1.00 53.28 109 GLN A CA 1
ATOM 820 C C . GLN A 1 109 ? -11.855 3.477 -3.216 1.00 53.28 109 GLN A C 1
ATOM 822 O O . GLN A 1 109 ? -11.192 2.898 -2.360 1.00 53.28 109 GLN A O 1
ATOM 827 N N . ILE A 1 110 ? -11.346 3.950 -4.352 1.00 54.41 110 ILE A N 1
ATOM 828 C CA . ILE A 1 110 ? -9.947 3.862 -4.763 1.00 54.41 110 ILE A CA 1
ATOM 829 C 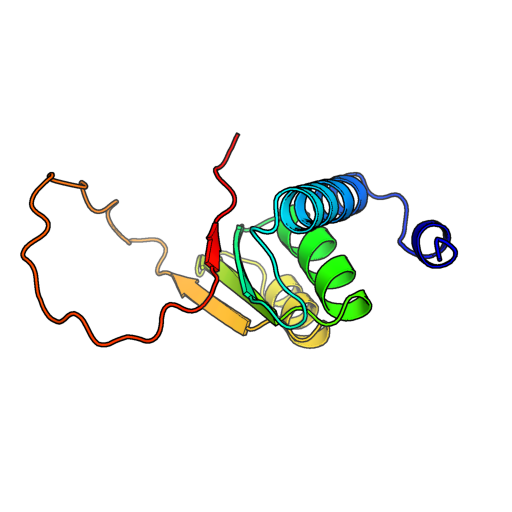C . ILE A 1 110 ? -9.248 5.160 -4.366 1.00 54.41 110 ILE A C 1
ATOM 831 O O . ILE A 1 110 ? -9.590 6.232 -4.869 1.00 54.41 110 ILE A O 1
ATOM 835 N N . LEU A 1 111 ? -8.245 5.056 -3.497 1.00 56.09 111 LEU A N 1
ATOM 836 C CA . LEU A 1 111 ? -7.296 6.136 -3.247 1.00 56.09 111 LEU A CA 1
ATOM 837 C C . LEU A 1 111 ? -6.078 5.940 -4.160 1.00 56.09 111 LEU A C 1
ATOM 839 O O . LEU A 1 111 ? -5.339 4.972 -3.985 1.00 56.09 111 LEU A O 1
ATOM 843 N N . LEU A 1 112 ? -5.890 6.854 -5.117 1.00 54.69 112 LEU A N 1
ATOM 844 C CA . LEU A 1 112 ? -4.679 6.957 -5.936 1.00 54.69 112 LEU A CA 1
ATOM 845 C C . LEU A 1 112 ? -3.757 8.006 -5.316 1.00 54.69 112 LEU A C 1
ATOM 847 O O . LEU A 1 112 ? -4.135 9.173 -5.184 1.00 54.69 112 LEU A O 1
ATOM 851 N N . SER A 1 113 ? -2.553 7.591 -4.944 1.00 46.88 113 SER A N 1
ATOM 852 C CA . SER A 1 113 ? -1.490 8.505 -4.542 1.00 46.88 113 SER A CA 1
ATOM 853 C C . SER A 1 113 ? -1.006 9.255 -5.784 1.00 46.88 113 SER A C 1
ATOM 855 O O . SER A 1 113 ? -0.583 8.666 -6.779 1.00 46.88 113 SER A O 1
ATOM 857 N N . ARG A 1 114 ? -1.174 10.580 -5.781 1.00 30.30 114 ARG A N 1
ATOM 858 C CA . ARG A 1 114 ? -0.582 11.435 -6.810 1.00 30.30 114 ARG A CA 1
ATOM 859 C C . ARG A 1 114 ? 0.900 11.552 -6.476 1.00 30.30 114 ARG A C 1
ATOM 861 O O . ARG A 1 114 ? 1.228 12.027 -5.392 1.00 30.30 114 ARG A O 1
ATOM 868 N N . SER A 1 115 ? 1.765 11.109 -7.385 1.00 28.72 115 SER A N 1
ATOM 869 C CA . SER A 1 115 ? 3.210 11.318 -7.279 1.00 28.72 115 SER A CA 1
ATOM 870 C C . SER A 1 115 ? 3.496 12.805 -7.049 1.00 28.72 115 SER A C 1
ATOM 872 O O . SER A 1 115 ? 2.967 13.644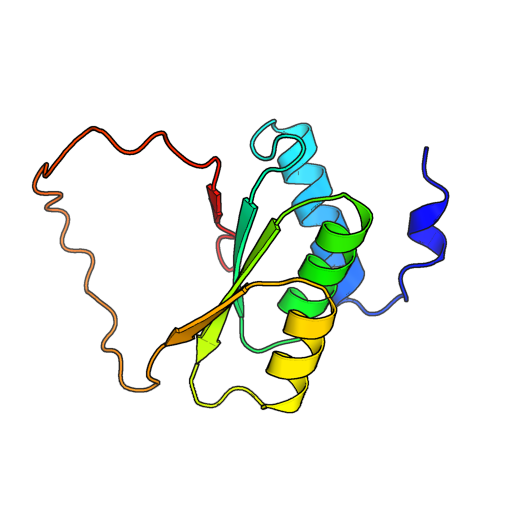 -7.780 1.00 28.72 115 SER A O 1
ATOM 874 N N . ILE A 1 116 ? 4.266 13.101 -5.998 1.00 31.66 116 ILE A N 1
ATOM 875 C CA . ILE A 1 116 ? 4.854 14.424 -5.737 1.00 31.66 116 ILE A CA 1
ATOM 876 C C . ILE A 1 116 ? 6.000 14.638 -6.722 1.00 31.66 116 ILE A C 1
ATOM 878 O O . ILE A 1 116 ? 6.755 13.659 -6.935 1.00 31.66 116 ILE A O 1
#

Secondary structure (DSSP, 8-state):
--GGGGTS---HHHHHHHHHHHHHHHTTSS-TT-EEEEE-SSHHHHHHHHHHHHHT-EEEEEEETTS-HHHHHHHHHTT-EEEEEPTT-------S------TT-----EEEPPP-

Radius of gyration: 15.63 Å; chains: 1; bounding box: 36×26×46 Å